Protein AF-A0A967WJE3-F1 (afdb_monomer_lite)

Structure (mmCIF, N/CA/C/O backbone):
data_AF-A0A967WJE3-F1
#
_entry.id   AF-A0A967WJE3-F1
#
loop_
_atom_site.group_PDB
_atom_site.id
_atom_site.type_symbol
_atom_site.label_atom_id
_atom_site.label_alt_id
_atom_site.label_comp_id
_atom_site.label_asym_id
_atom_site.label_entity_id
_atom_site.label_seq_id
_atom_site.pdbx_PDB_ins_code
_atom_site.Cartn_x
_atom_site.Cartn_y
_atom_site.Cartn_z
_atom_site.occupancy
_atom_site.B_iso_or_equiv
_atom_site.auth_seq_id
_atom_site.auth_comp_id
_atom_site.auth_asym_id
_atom_site.auth_atom_id
_atom_site.pdbx_PDB_model_num
ATOM 1 N N . MET A 1 1 ? 48.593 51.797 -13.534 1.00 49.19 1 MET A N 1
ATOM 2 C CA . MET A 1 1 ? 48.641 50.473 -12.882 1.00 49.19 1 MET A CA 1
ATOM 3 C C . MET A 1 1 ? 47.255 50.219 -12.310 1.00 49.19 1 MET A C 1
ATOM 5 O O . MET A 1 1 ? 46.959 50.656 -11.211 1.00 49.19 1 MET A O 1
ATOM 9 N N . THR A 1 2 ? 46.359 49.669 -13.124 1.00 51.50 2 THR A N 1
ATOM 10 C CA . THR A 1 2 ? 44.974 49.356 -12.745 1.00 51.50 2 THR A CA 1
ATOM 11 C C . THR A 1 2 ? 44.708 47.962 -13.275 1.00 51.50 2 THR A C 1
ATOM 13 O O . THR A 1 2 ? 44.407 47.787 -14.455 1.00 51.50 2 THR A O 1
ATOM 16 N N . GLU A 1 3 ? 44.942 46.964 -12.430 1.00 57.75 3 GLU A N 1
ATOM 17 C CA . GLU A 1 3 ? 44.555 45.593 -12.730 1.00 57.75 3 GLU A CA 1
ATOM 18 C C . GLU A 1 3 ? 43.029 45.535 -12.759 1.00 57.75 3 GLU A C 1
ATOM 20 O O . GLU A 1 3 ? 42.356 45.614 -11.733 1.00 57.75 3 GLU A O 1
ATOM 25 N N . VAL A 1 4 ? 42.481 45.449 -13.969 1.00 62.81 4 VAL A N 1
ATOM 26 C CA . VAL A 1 4 ? 41.087 45.078 -14.184 1.00 62.81 4 VAL A CA 1
ATOM 27 C C . VAL A 1 4 ? 40.991 43.603 -13.812 1.00 62.81 4 VAL A C 1
ATOM 29 O O . VAL A 1 4 ? 41.386 42.722 -14.575 1.00 62.81 4 VAL A O 1
ATOM 32 N N . THR A 1 5 ? 40.533 43.327 -12.597 1.00 64.38 5 THR A N 1
ATOM 33 C CA . THR A 1 5 ? 40.246 41.971 -12.139 1.00 64.38 5 THR A CA 1
ATOM 34 C C . THR A 1 5 ? 39.017 41.464 -12.884 1.00 64.38 5 THR A C 1
ATOM 36 O O . THR A 1 5 ? 37.873 41.769 -12.561 1.00 64.38 5 THR A O 1
ATOM 39 N N . THR A 1 6 ? 39.269 40.699 -13.942 1.00 65.50 6 THR A N 1
ATOM 40 C CA . THR A 1 6 ? 38.251 39.922 -14.652 1.00 65.50 6 THR A CA 1
ATOM 41 C C . THR A 1 6 ? 37.527 39.033 -13.633 1.00 65.50 6 THR A C 1
ATOM 43 O O . THR A 1 6 ? 38.197 38.227 -12.975 1.00 65.50 6 THR A O 1
ATOM 46 N N . PRO A 1 7 ? 36.199 39.141 -13.446 1.00 59.75 7 PRO A N 1
ATOM 47 C CA . PRO A 1 7 ? 35.504 38.238 -12.545 1.00 59.75 7 PRO A CA 1
ATOM 48 C C . PRO A 1 7 ? 35.610 36.824 -13.118 1.00 59.75 7 PRO A C 1
ATOM 50 O O . PRO A 1 7 ? 35.147 36.561 -14.228 1.00 59.75 7 PRO A O 1
ATOM 53 N N . LYS A 1 8 ? 36.242 35.910 -12.372 1.00 62.03 8 LYS A N 1
ATOM 54 C CA . LYS A 1 8 ? 36.195 34.480 -12.679 1.00 62.03 8 LYS A CA 1
ATOM 55 C C . LYS A 1 8 ? 34.735 34.045 -12.634 1.00 62.03 8 LYS A C 1
ATOM 57 O O . LYS A 1 8 ? 34.145 33.940 -11.561 1.00 62.03 8 LYS A O 1
ATOM 62 N N . THR A 1 9 ? 34.155 33.839 -13.810 1.00 64.25 9 THR A N 1
ATOM 63 C CA . THR A 1 9 ? 32.855 33.204 -13.980 1.00 64.25 9 THR A CA 1
ATOM 64 C C . THR A 1 9 ? 32.887 31.879 -13.230 1.00 64.25 9 THR A C 1
ATOM 66 O O . THR A 1 9 ? 33.764 31.050 -13.453 1.00 64.25 9 THR A O 1
ATOM 69 N N . VAL A 1 10 ? 31.983 31.718 -12.271 1.00 63.19 10 VAL A N 1
ATOM 70 C CA . VAL A 1 10 ? 31.898 30.526 -11.432 1.00 63.19 10 VAL A CA 1
ATOM 71 C C . VAL A 1 10 ? 31.459 29.364 -12.331 1.00 63.19 10 VAL A C 1
ATOM 73 O O . VAL A 1 10 ? 30.276 29.219 -12.626 1.00 63.19 10 VAL A O 1
ATOM 76 N N . GLU A 1 11 ? 32.408 28.557 -12.812 1.00 60.62 11 GLU A N 1
ATOM 77 C CA . GLU A 1 11 ? 32.197 27.376 -13.675 1.00 60.62 11 GLU A CA 1
ATOM 78 C C . GLU A 1 11 ? 31.539 26.195 -12.926 1.00 60.62 11 GLU A C 1
ATOM 80 O O . GLU A 1 11 ? 31.943 25.042 -13.052 1.00 60.62 11 GLU A O 1
ATOM 85 N N . GLY A 1 12 ? 30.545 26.463 -12.080 1.00 63.06 12 GLY A N 1
ATOM 86 C CA . GLY A 1 12 ? 30.134 25.525 -11.033 1.00 63.06 12 GLY A CA 1
ATOM 87 C C . GLY A 1 12 ? 28.702 25.013 -11.081 1.00 63.06 12 GLY A C 1
ATOM 88 O O . GLY A 1 12 ? 28.371 24.145 -10.282 1.00 63.06 12 GLY A O 1
ATOM 89 N N . VAL A 1 13 ? 27.829 25.517 -11.957 1.00 64.38 13 VAL A N 1
ATOM 90 C CA . VAL A 1 13 ? 26.420 25.081 -11.975 1.00 64.38 13 VAL A CA 1
ATOM 91 C C . VAL A 1 13 ? 25.920 24.974 -13.410 1.00 64.38 13 VAL A C 1
ATOM 93 O O . VAL A 1 13 ? 25.115 25.774 -13.877 1.00 64.38 13 VAL A O 1
ATOM 96 N N . SER A 1 14 ? 26.399 23.964 -14.138 1.00 65.31 14 SER A N 1
ATOM 97 C CA . SER A 1 14 ? 25.644 23.498 -15.302 1.00 65.31 14 SER A CA 1
ATOM 98 C C . SER A 1 14 ? 24.462 22.664 -14.787 1.00 65.31 14 SER A C 1
ATOM 100 O O . SER A 1 14 ? 24.678 21.683 -14.068 1.00 65.31 14 SER A O 1
ATOM 102 N N . PRO A 1 15 ? 23.198 23.021 -15.086 1.00 59.50 15 PRO A N 1
ATOM 103 C CA . PRO A 1 15 ? 22.064 22.190 -14.716 1.00 59.50 15 PRO A CA 1
ATOM 104 C C . PRO A 1 15 ? 22.140 20.886 -15.516 1.00 59.50 15 PRO A C 1
ATOM 106 O O . PRO A 1 15 ? 21.753 20.802 -16.680 1.00 59.50 15 PRO A O 1
ATOM 109 N N . HIS A 1 16 ? 22.636 19.835 -14.869 1.00 61.19 16 HIS A N 1
ATOM 110 C CA . HIS A 1 16 ? 22.778 18.490 -15.431 1.00 61.19 16 HIS A CA 1
ATOM 111 C C . HIS A 1 16 ? 21.438 17.810 -15.782 1.00 61.19 16 HIS A C 1
ATOM 113 O O . HIS A 1 16 ? 21.422 16.696 -16.307 1.00 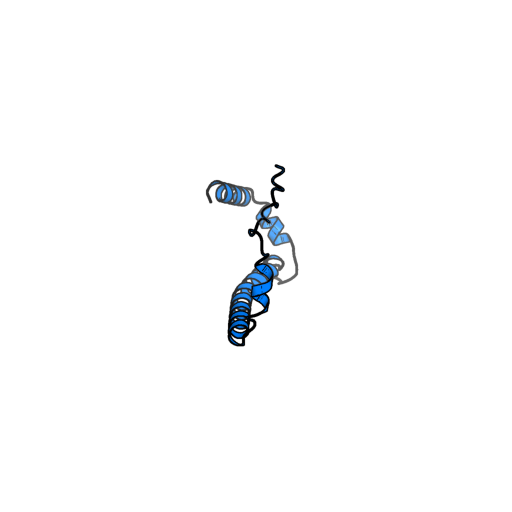61.19 16 HIS A O 1
ATOM 119 N N . TRP A 1 17 ? 20.320 18.493 -15.522 1.00 59.59 17 TRP A N 1
ATOM 120 C CA . TRP A 1 17 ? 18.944 18.074 -15.783 1.00 59.59 17 TRP A CA 1
ATOM 121 C C . TRP A 1 17 ? 18.672 17.783 -17.269 1.00 59.59 17 TRP A C 1
ATOM 123 O O . TRP A 1 17 ? 17.898 16.886 -17.591 1.00 59.59 17 TRP A O 1
ATOM 133 N N . GLY A 1 18 ? 19.352 18.481 -18.188 1.00 60.09 18 GLY A N 1
ATOM 134 C CA . GLY A 1 18 ? 19.106 18.363 -19.632 1.00 60.09 18 GLY A CA 1
ATOM 135 C C . GLY A 1 18 ? 19.746 17.151 -20.323 1.00 60.09 18 GLY A C 1
ATOM 136 O O . GLY A 1 18 ? 19.373 16.827 -21.448 1.00 60.09 18 GLY A O 1
ATOM 137 N N . ARG A 1 19 ? 20.704 16.456 -19.685 1.00 58.81 19 ARG A N 1
ATOM 138 C CA . ARG A 1 19 ? 21.369 15.291 -20.309 1.00 58.81 19 ARG A CA 1
ATOM 139 C C . ARG A 1 19 ? 20.563 13.996 -20.216 1.00 58.81 19 ARG A C 1
ATOM 141 O O . ARG A 1 19 ? 20.776 13.117 -21.042 1.00 58.81 19 ARG A O 1
ATOM 148 N N . TRP A 1 20 ? 19.626 13.891 -19.272 1.00 57.56 20 TRP A N 1
ATOM 149 C CA . TRP A 1 20 ? 18.804 12.687 -19.092 1.00 57.56 20 TRP A CA 1
ATOM 150 C C . TRP A 1 20 ? 17.871 12.425 -20.287 1.00 57.56 20 TRP A C 1
ATOM 152 O O . TRP A 1 20 ? 17.657 11.281 -20.671 1.00 57.56 20 TRP A O 1
ATOM 162 N N . TRP A 1 21 ? 17.396 13.483 -20.951 1.00 57.34 21 TRP A N 1
ATOM 163 C CA . TRP A 1 21 ? 16.451 13.380 -22.069 1.00 57.34 21 TRP A CA 1
ATOM 164 C C . TRP A 1 21 ? 17.103 12.954 -23.391 1.00 57.34 21 TRP A C 1
ATOM 166 O O . TRP A 1 21 ? 16.401 12.556 -24.316 1.00 57.34 21 TRP A O 1
ATOM 176 N N . ARG A 1 22 ? 18.438 13.025 -23.502 1.00 64.00 22 ARG A N 1
ATOM 177 C CA . ARG A 1 22 ? 19.150 12.749 -24.760 1.00 64.00 22 ARG A CA 1
ATOM 178 C C . ARG A 1 22 ? 19.505 11.270 -24.963 1.00 64.00 22 ARG A C 1
ATOM 180 O O . ARG A 1 22 ? 19.852 10.899 -26.075 1.00 64.00 22 ARG A O 1
ATOM 187 N N . ASN A 1 23 ? 19.345 10.436 -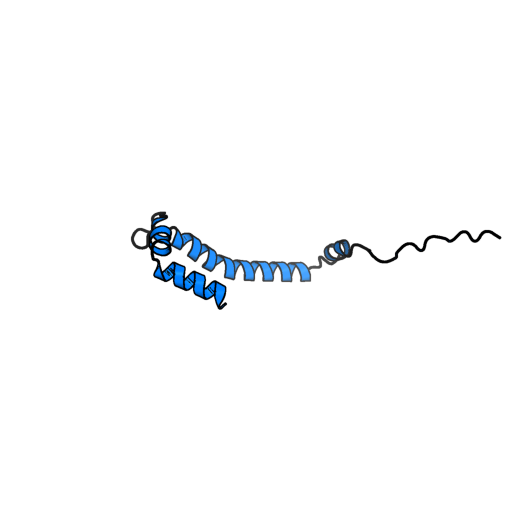23.932 1.00 62.31 23 ASN A N 1
ATOM 188 C CA . ASN A 1 23 ? 19.656 9.000 -23.963 1.00 62.31 23 ASN A CA 1
ATOM 189 C C . ASN A 1 23 ? 18.378 8.137 -23.961 1.00 62.31 23 ASN A C 1
ATOM 191 O O . ASN A 1 23 ? 18.335 7.053 -23.369 1.00 62.31 23 ASN A O 1
ATOM 195 N N . PHE A 1 24 ? 17.299 8.633 -24.573 1.00 65.44 24 PHE A N 1
ATOM 196 C CA . PHE A 1 24 ? 16.070 7.866 -24.802 1.00 65.44 24 PHE A CA 1
ATOM 197 C C . PHE A 1 24 ? 16.292 6.819 -25.911 1.00 65.44 24 PHE A C 1
ATOM 199 O O . PHE A 1 24 ? 15.683 6.849 -26.976 1.00 65.44 24 PHE A O 1
ATOM 206 N N . ASP A 1 25 ? 17.206 5.886 -25.657 1.00 77.75 25 ASP A N 1
ATOM 207 C CA . ASP A 1 25 ? 17.466 4.735 -26.510 1.00 77.75 25 ASP A CA 1
ATOM 208 C C . ASP A 1 25 ? 16.403 3.646 -26.292 1.00 77.75 25 ASP A C 1
ATOM 210 O O . ASP A 1 25 ? 15.683 3.630 -25.288 1.00 77.75 25 ASP A O 1
ATOM 214 N N . ARG A 1 26 ? 16.329 2.671 -27.210 1.00 81.88 26 ARG A N 1
ATOM 215 C CA . ARG A 1 26 ? 15.402 1.522 -27.105 1.00 81.88 26 ARG A CA 1
ATOM 216 C C . ARG A 1 26 ? 15.522 0.784 -25.768 1.00 81.88 26 ARG A C 1
ATOM 218 O O . ARG A 1 26 ? 14.521 0.325 -25.230 1.00 81.88 26 ARG A O 1
ATOM 225 N N . THR A 1 27 ? 16.727 0.711 -25.212 1.00 90.06 27 THR A N 1
ATOM 226 C CA . THR A 1 27 ? 16.987 0.102 -23.903 1.00 90.06 27 THR A CA 1
ATOM 227 C C . THR A 1 27 ? 16.261 0.838 -22.775 1.00 90.06 27 THR A C 1
ATOM 229 O O . THR A 1 27 ? 15.657 0.195 -21.920 1.00 90.06 27 THR A O 1
ATOM 232 N N . SER A 1 28 ? 16.235 2.174 -22.797 1.00 87.00 28 SER A N 1
ATOM 233 C CA . SER A 1 28 ? 15.532 2.994 -21.800 1.00 87.00 28 SER A CA 1
ATOM 234 C C . SER A 1 28 ? 14.019 2.744 -21.822 1.00 87.00 28 SER A C 1
ATOM 236 O O . SER A 1 28 ? 13.393 2.673 -20.766 1.00 87.00 28 SER A O 1
ATOM 238 N N . LEU A 1 29 ? 13.433 2.525 -23.006 1.00 91.06 29 LEU A N 1
ATOM 239 C CA . LEU A 1 29 ? 12.019 2.145 -23.142 1.00 91.06 29 LEU A CA 1
ATOM 240 C C . LEU A 1 29 ? 11.727 0.762 -22.553 1.00 91.06 29 LEU A C 1
ATOM 242 O O . LEU A 1 29 ? 10.700 0.586 -21.903 1.00 91.06 29 LEU A O 1
ATOM 246 N N . ILE A 1 30 ? 12.630 -0.206 -22.743 1.00 93.88 30 ILE A N 1
ATOM 247 C CA . ILE A 1 30 ? 12.494 -1.543 -22.147 1.00 93.88 30 ILE A CA 1
ATOM 248 C C . ILE A 1 30 ? 12.521 -1.442 -20.619 1.00 93.88 30 ILE A C 1
ATOM 250 O O . ILE A 1 30 ? 11.654 -2.010 -19.963 1.00 93.88 30 ILE A O 1
ATOM 254 N N . PHE A 1 31 ? 13.452 -0.677 -20.040 1.00 94.38 31 PHE A N 1
ATOM 255 C CA . PHE A 1 31 ? 13.485 -0.456 -18.591 1.00 94.38 31 PHE A CA 1
ATOM 256 C C . PHE A 1 31 ? 12.225 0.238 -18.078 1.00 94.38 31 PHE A C 1
ATOM 258 O O . PHE A 1 31 ? 11.684 -0.181 -17.059 1.00 94.38 31 PHE A O 1
ATOM 265 N N . LEU A 1 32 ? 11.723 1.253 -18.787 1.00 95.19 32 LEU A N 1
ATOM 266 C CA . LEU A 1 32 ? 10.475 1.923 -18.423 1.00 95.19 32 LEU A CA 1
ATOM 267 C C . LEU A 1 32 ? 9.299 0.940 -18.443 1.00 95.19 32 LEU A C 1
ATOM 269 O O . LEU A 1 32 ? 8.517 0.911 -17.497 1.00 95.19 32 LEU A O 1
ATOM 273 N N . LEU A 1 33 ? 9.211 0.088 -19.466 1.00 96.81 33 LEU A N 1
ATOM 274 C CA . LEU A 1 33 ? 8.191 -0.954 -19.558 1.00 96.81 33 LEU A CA 1
ATOM 275 C C . LEU A 1 33 ? 8.306 -1.970 -18.413 1.00 96.81 33 LEU A C 1
ATOM 277 O O . LEU A 1 33 ? 7.299 -2.300 -17.793 1.00 96.81 33 LEU A O 1
ATOM 281 N N . VAL A 1 34 ? 9.518 -2.418 -18.077 1.00 97.75 34 VAL A N 1
ATOM 282 C CA . VAL A 1 34 ? 9.750 -3.313 -16.931 1.00 97.75 34 VAL A CA 1
ATOM 283 C C . VAL A 1 34 ? 9.332 -2.639 -15.623 1.00 97.75 34 VAL A C 1
ATOM 285 O O . VAL A 1 34 ? 8.597 -3.240 -14.846 1.00 97.75 34 VAL A O 1
ATOM 288 N N . ILE A 1 35 ? 9.730 -1.386 -15.391 1.00 97.56 35 ILE A N 1
ATOM 289 C CA . ILE A 1 35 ? 9.321 -0.608 -14.212 1.00 97.56 35 ILE A CA 1
ATOM 290 C C . ILE A 1 35 ? 7.798 -0.484 -14.154 1.00 97.56 35 ILE A C 1
ATOM 292 O O . ILE A 1 35 ? 7.215 -0.693 -13.095 1.00 97.56 35 ILE A O 1
ATOM 296 N N . ALA A 1 36 ? 7.143 -0.187 -15.277 1.00 97.94 36 ALA A N 1
ATOM 297 C CA . ALA A 1 36 ? 5.692 -0.070 -15.346 1.00 97.94 36 ALA A CA 1
ATOM 298 C C . ALA A 1 36 ? 4.994 -1.397 -15.018 1.00 97.94 36 ALA A C 1
ATOM 300 O O . ALA A 1 36 ? 4.028 -1.400 -14.259 1.00 97.94 36 ALA A O 1
ATOM 301 N N . ILE A 1 37 ? 5.502 -2.527 -15.522 1.00 98.25 37 ILE A N 1
ATOM 302 C CA . ILE A 1 37 ? 4.985 -3.863 -15.192 1.00 98.25 37 ILE A CA 1
ATOM 303 C C . ILE A 1 37 ? 5.170 -4.156 -13.703 1.00 98.25 37 ILE A C 1
ATOM 305 O O . ILE A 1 37 ? 4.219 -4.561 -13.039 1.00 98.25 37 ILE A O 1
ATOM 309 N N . LEU A 1 38 ? 6.367 -3.927 -13.159 1.00 98.31 38 LEU A N 1
ATOM 310 C CA . LEU A 1 38 ? 6.641 -4.140 -11.736 1.00 98.31 38 LEU A CA 1
ATOM 311 C C . LEU A 1 38 ? 5.735 -3.270 -10.861 1.00 98.31 38 LEU A C 1
ATOM 313 O O . LEU A 1 38 ? 5.138 -3.754 -9.903 1.00 98.31 38 LEU A O 1
ATOM 317 N N . MET A 1 39 ? 5.579 -2.000 -11.225 1.00 98.31 39 MET A N 1
ATOM 318 C CA . MET A 1 39 ? 4.694 -1.074 -10.536 1.00 98.31 39 MET A CA 1
ATOM 319 C C . MET A 1 39 ? 3.239 -1.542 -10.619 1.00 98.31 39 MET A C 1
ATOM 321 O O . MET A 1 39 ? 2.557 -1.563 -9.601 1.00 98.31 39 MET A O 1
ATOM 325 N N . PHE A 1 40 ? 2.771 -1.982 -11.787 1.00 98.06 40 PHE A N 1
ATOM 326 C CA . PHE A 1 40 ? 1.428 -2.535 -11.953 1.00 98.06 40 PHE A CA 1
ATOM 327 C C . PHE A 1 40 ? 1.200 -3.757 -11.055 1.00 98.06 40 PHE A C 1
ATOM 329 O O . PHE A 1 40 ? 0.174 -3.834 -10.379 1.00 98.06 40 PHE A O 1
ATOM 336 N N . LEU A 1 41 ? 2.169 -4.674 -10.991 1.00 97.75 41 LEU A N 1
ATOM 337 C CA . LEU A 1 41 ? 2.092 -5.865 -10.144 1.00 97.75 41 LEU A CA 1
ATOM 338 C C . LEU A 1 41 ? 1.995 -5.530 -8.655 1.00 97.75 41 LEU A C 1
ATOM 340 O O . LEU A 1 41 ? 1.313 -6.243 -7.927 1.00 97.75 41 LEU A O 1
ATOM 344 N N . VAL A 1 42 ? 2.648 -4.459 -8.199 1.00 97.56 42 VAL A N 1
ATOM 345 C CA . VAL A 1 42 ? 2.595 -4.018 -6.796 1.00 97.56 42 VAL A CA 1
ATOM 346 C C . VAL A 1 42 ? 1.339 -3.197 -6.512 1.00 97.56 42 VAL A C 1
ATOM 348 O O . VAL A 1 42 ? 0.682 -3.395 -5.493 1.00 97.56 42 VAL A O 1
ATOM 351 N N . ILE A 1 43 ? 0.967 -2.287 -7.412 1.00 97.75 43 ILE A N 1
ATOM 352 C CA . ILE A 1 43 ? -0.199 -1.419 -7.233 1.00 97.75 43 ILE A CA 1
ATOM 353 C C . ILE A 1 43 ? -1.494 -2.226 -7.282 1.00 97.75 43 ILE A C 1
ATOM 355 O O . ILE A 1 43 ? -2.405 -1.920 -6.525 1.00 97.75 43 ILE A O 1
ATOM 359 N N . ASN A 1 44 ? -1.601 -3.261 -8.117 1.00 97.44 44 ASN A N 1
ATOM 360 C CA . ASN A 1 44 ? -2.826 -4.053 -8.245 1.00 97.44 44 ASN A CA 1
ATOM 361 C C . ASN A 1 44 ? -3.332 -4.646 -6.904 1.00 97.44 44 ASN A C 1
ATOM 363 O O . ASN A 1 44 ? -4.470 -4.350 -6.524 1.00 97.44 44 ASN A O 1
ATOM 367 N N . PRO A 1 45 ? -2.529 -5.405 -6.128 1.00 96.50 45 PRO A N 1
ATOM 368 C CA . PRO A 1 45 ? -2.964 -5.911 -4.829 1.00 96.50 45 PRO A CA 1
ATOM 369 C C . PRO A 1 45 ? -3.192 -4.789 -3.806 1.00 96.50 45 PRO A C 1
ATOM 371 O O . PRO A 1 45 ? -4.131 -4.885 -3.018 1.00 96.50 45 PRO A O 1
ATOM 374 N N . LEU A 1 46 ? -2.404 -3.707 -3.834 1.00 97.94 46 LEU A N 1
ATOM 375 C CA . LEU A 1 46 ? -2.612 -2.558 -2.941 1.00 97.94 46 LEU A CA 1
ATOM 376 C C . LEU A 1 46 ? -3.935 -1.839 -3.233 1.00 97.94 46 LEU A C 1
ATOM 378 O O . LEU A 1 46 ? -4.696 -1.549 -2.314 1.00 97.94 46 LEU A O 1
ATOM 382 N N . ALA A 1 47 ? -4.250 -1.610 -4.506 1.00 96.75 47 ALA A N 1
ATOM 383 C CA . ALA A 1 47 ? -5.516 -1.037 -4.939 1.00 96.75 47 ALA A CA 1
ATOM 384 C C . ALA A 1 47 ? -6.684 -1.930 -4.518 1.00 96.75 47 ALA A C 1
ATOM 386 O O . ALA A 1 47 ? -7.691 -1.430 -4.025 1.00 96.75 47 ALA A O 1
ATOM 387 N N . ARG A 1 48 ? -6.533 -3.256 -4.630 1.00 94.69 48 ARG A N 1
ATOM 388 C CA . ARG A 1 48 ? -7.539 -4.202 -4.141 1.00 94.69 48 ARG A CA 1
ATOM 389 C C . ARG A 1 48 ? -7.761 -4.082 -2.633 1.00 94.69 48 ARG A C 1
ATOM 391 O O . ARG A 1 48 ? -8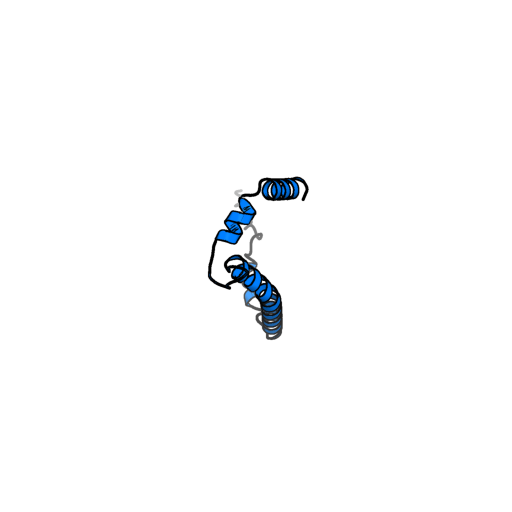.913 -4.090 -2.213 1.00 94.69 48 ARG A O 1
ATOM 398 N N . LEU A 1 49 ? -6.705 -3.935 -1.831 1.00 94.94 49 LEU A N 1
ATOM 399 C CA . LEU A 1 49 ? -6.836 -3.713 -0.384 1.00 94.94 49 LEU A CA 1
ATOM 400 C C . LEU A 1 49 ? -7.574 -2.410 -0.069 1.00 94.94 49 LEU A C 1
ATOM 402 O O . LEU A 1 49 ? -8.455 -2.414 0.785 1.00 94.94 49 LEU A O 1
ATOM 406 N N . ILE A 1 50 ? -7.256 -1.328 -0.785 1.00 94.56 50 ILE A N 1
ATOM 407 C CA . ILE A 1 50 ? -7.943 -0.040 -0.633 1.00 94.56 50 ILE A CA 1
ATOM 408 C C . ILE A 1 50 ? -9.422 -0.180 -1.003 1.00 94.56 50 ILE A C 1
ATOM 410 O O . ILE A 1 50 ? -10.288 0.284 -0.276 1.00 94.56 50 ILE A O 1
ATOM 414 N N . ILE A 1 51 ? -9.749 -0.843 -2.111 1.00 94.06 51 ILE A N 1
ATOM 415 C CA . ILE A 1 51 ? -11.147 -1.044 -2.513 1.00 94.06 51 ILE A CA 1
ATOM 416 C C . ILE A 1 51 ? -11.898 -1.848 -1.445 1.00 94.06 51 ILE A C 1
ATOM 418 O O . ILE A 1 51 ? -12.981 -1.446 -1.026 1.00 94.06 51 ILE A O 1
ATOM 422 N N . VAL A 1 52 ? -11.307 -2.945 -0.965 1.00 93.38 52 VAL A N 1
ATOM 423 C CA . VAL A 1 52 ? -11.920 -3.808 0.053 1.00 93.38 52 VAL A CA 1
ATOM 424 C C . VAL A 1 52 ? -12.068 -3.092 1.398 1.00 93.38 52 VAL A C 1
ATOM 426 O O . VAL A 1 52 ? -13.046 -3.336 2.098 1.00 93.38 52 VAL A O 1
ATOM 429 N N . SER A 1 53 ? -11.178 -2.165 1.772 1.00 91.06 53 SER A N 1
ATOM 430 C CA . SER A 1 53 ? -11.346 -1.407 3.022 1.00 91.06 53 SER A CA 1
ATOM 431 C C . SER A 1 53 ? -12.586 -0.508 3.009 1.00 91.06 53 SER A C 1
ATOM 433 O O . SER A 1 53 ? -13.165 -0.257 4.069 1.00 91.06 53 SER A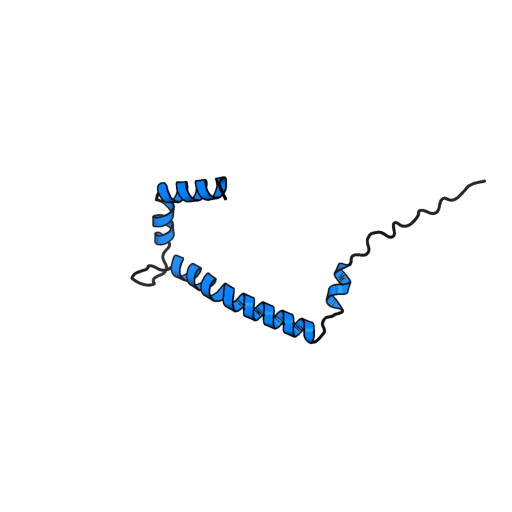 O 1
ATOM 435 N N . PHE A 1 54 ? -13.037 -0.095 1.821 1.00 95.12 54 PHE A N 1
ATOM 436 C CA . PHE A 1 54 ? -14.300 0.612 1.606 1.00 95.12 54 PHE A CA 1
ATOM 437 C C . PHE A 1 54 ? -15.495 -0.310 1.345 1.00 95.12 54 PHE A C 1
ATOM 439 O O . PHE A 1 54 ? -16.574 0.195 1.062 1.00 95.12 54 PHE A O 1
ATOM 446 N N . GLN A 1 55 ? -15.348 -1.631 1.398 1.00 94.81 55 GLN A N 1
ATOM 447 C CA . GLN A 1 55 ? -16.445 -2.571 1.166 1.00 94.81 55 GLN A CA 1
ATOM 448 C C . GLN A 1 55 ? -16.837 -3.277 2.459 1.00 94.81 55 GLN A C 1
ATOM 450 O O . GLN A 1 55 ? -15.996 -3.683 3.259 1.00 94.81 55 GLN A O 1
ATOM 455 N N . ASP A 1 56 ? -18.136 -3.427 2.674 1.00 90.75 56 ASP A N 1
ATOM 456 C CA . ASP A 1 56 ? -18.661 -4.249 3.750 1.00 90.75 56 ASP A CA 1
ATOM 457 C C . ASP A 1 56 ? -18.277 -5.715 3.507 1.00 90.75 56 ASP A C 1
ATOM 459 O O . ASP A 1 56 ? -18.389 -6.215 2.387 1.00 90.75 56 ASP A O 1
ATOM 463 N N . SER A 1 57 ? -17.782 -6.392 4.544 1.00 84.69 57 SER A N 1
ATOM 464 C CA . SER A 1 57 ? -17.183 -7.728 4.420 1.00 84.69 57 SER A CA 1
ATOM 465 C C . SER A 1 57 ? -18.184 -8.794 3.979 1.00 84.69 57 SER A C 1
ATOM 467 O O . SER A 1 57 ? -17.796 -9.750 3.311 1.00 84.69 57 SER A O 1
ATOM 469 N N . ASP A 1 58 ? -19.453 -8.612 4.346 1.00 86.38 58 ASP A N 1
ATOM 470 C CA . ASP A 1 58 ? -20.511 -9.592 4.122 1.00 86.38 58 ASP A CA 1
ATOM 471 C C . ASP A 1 58 ? -21.272 -9.304 2.822 1.00 86.38 58 ASP A C 1
ATOM 473 O O . ASP A 1 58 ? -21.635 -10.221 2.087 1.00 86.38 58 ASP A O 1
ATOM 477 N N . SER A 1 59 ? -21.505 -8.024 2.516 1.00 88.25 59 SER A N 1
ATOM 478 C CA . SER A 1 59 ? -22.347 -7.605 1.386 1.00 88.25 59 SER A CA 1
ATOM 479 C C . SER A 1 59 ? -21.583 -7.044 0.182 1.00 88.25 59 SER A C 1
ATOM 481 O O . SER A 1 59 ? -22.160 -6.916 -0.897 1.00 88.25 59 SER A O 1
ATOM 483 N N . GLY A 1 60 ? -20.303 -6.684 0.331 1.00 86.81 60 GLY A N 1
ATOM 484 C CA . GLY A 1 60 ? -19.499 -6.046 -0.721 1.00 86.81 60 GLY A CA 1
ATOM 485 C C . GLY A 1 60 ? -19.919 -4.608 -1.060 1.00 86.81 60 GLY A C 1
ATOM 486 O O . GLY A 1 60 ? -19.375 -4.005 -1.987 1.00 86.81 60 GLY A O 1
ATOM 487 N N . VAL A 1 61 ? -20.884 -4.046 -0.326 1.00 92.31 61 VAL A N 1
ATOM 488 C CA . VAL A 1 61 ? -21.415 -2.693 -0.539 1.00 92.31 61 VAL A CA 1
ATOM 489 C C . VAL A 1 61 ? -20.429 -1.651 -0.019 1.00 92.31 61 VAL A C 1
ATOM 491 O O . VAL A 1 61 ? -19.763 -1.866 0.992 1.00 92.31 61 VAL A O 1
ATOM 494 N N . PHE A 1 62 ? -20.351 -0.496 -0.686 1.00 93.94 62 PHE A N 1
ATOM 495 C CA . PHE A 1 62 ? -19.520 0.614 -0.225 1.00 93.94 62 PHE A CA 1
ATOM 496 C C . PHE A 1 62 ? -19.913 1.067 1.194 1.00 93.94 62 PHE A C 1
ATOM 498 O O . PHE A 1 62 ? -21.076 1.362 1.466 1.00 93.94 62 PHE A O 1
ATOM 505 N N . THR A 1 63 ? -18.937 1.158 2.095 1.00 93.69 63 THR A N 1
ATOM 506 C CA . THR A 1 63 ? -19.116 1.548 3.492 1.00 93.69 63 THR A CA 1
ATOM 507 C C . THR A 1 63 ? -17.857 2.194 4.064 1.00 93.69 63 THR A C 1
ATOM 509 O O . THR A 1 63 ? -16.729 1.868 3.701 1.00 93.69 63 THR A O 1
ATOM 512 N N . LEU A 1 64 ? -18.052 3.084 5.037 1.00 92.38 64 LEU A N 1
ATOM 513 C CA . LEU A 1 64 ? -16.980 3.657 5.858 1.00 92.38 64 LEU A CA 1
ATOM 514 C C . LEU A 1 64 ? -16.947 3.063 7.274 1.00 92.38 64 LEU A C 1
ATOM 516 O O . LEU A 1 64 ? -16.069 3.395 8.072 1.00 92.38 64 LEU A O 1
ATOM 520 N N . LEU A 1 65 ? -17.881 2.161 7.600 1.00 90.31 65 LEU A N 1
ATOM 521 C CA . LEU A 1 65 ? -18.001 1.583 8.940 1.00 90.31 65 LEU A CA 1
ATOM 522 C C . LEU A 1 65 ? -16.771 0.768 9.349 1.00 90.31 65 LEU A C 1
ATOM 524 O O . LEU A 1 65 ? -16.466 0.703 10.537 1.00 90.31 65 LEU A O 1
ATOM 528 N N . ASN A 1 66 ? -16.035 0.194 8.395 1.00 89.25 66 ASN A N 1
ATOM 529 C CA . ASN A 1 66 ? -14.787 -0.522 8.670 1.00 89.25 66 ASN A CA 1
ATOM 530 C C . ASN A 1 66 ? -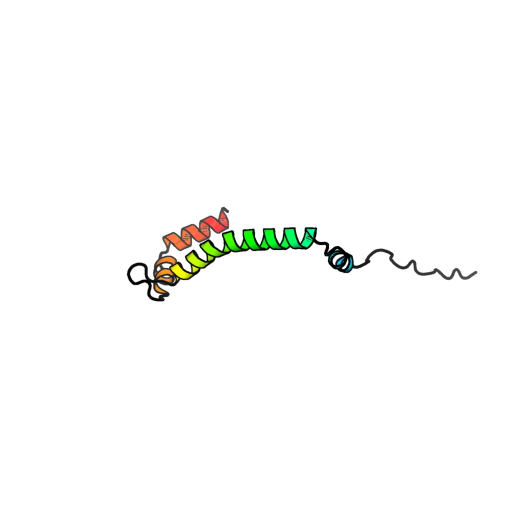13.738 0.385 9.324 1.00 89.25 66 ASN A C 1
ATOM 532 O O . ASN A 1 66 ? -13.087 -0.009 10.295 1.00 89.25 66 ASN A O 1
ATOM 536 N N . TYR A 1 67 ? -13.615 1.621 8.837 1.00 90.19 67 TYR A N 1
ATOM 537 C CA . TYR A 1 67 ? -12.698 2.608 9.397 1.00 90.19 67 TYR A CA 1
ATOM 538 C C . TYR A 1 67 ? -13.146 3.051 10.782 1.00 90.19 67 TYR A C 1
ATOM 540 O O . TYR A 1 67 ? -12.340 3.051 11.707 1.00 90.19 67 TYR A O 1
ATOM 548 N N . VAL A 1 68 ? -14.438 3.348 10.953 1.00 89.00 68 VAL A N 1
ATOM 549 C CA . VAL A 1 68 ? -14.990 3.736 12.258 1.00 89.00 68 VAL A CA 1
ATOM 550 C C . VAL A 1 68 ? -14.759 2.632 13.291 1.00 89.00 68 VAL A C 1
ATOM 552 O O . VAL A 1 68 ? -14.203 2.909 14.346 1.00 89.00 68 VAL A O 1
ATOM 555 N N . LYS A 1 69 ? -15.096 1.374 12.976 1.00 86.62 69 LYS A N 1
ATOM 556 C CA . LYS A 1 69 ? -14.899 0.226 13.882 1.00 86.62 69 LYS A CA 1
ATOM 557 C C . LYS A 1 69 ? -13.430 0.005 14.260 1.00 86.62 69 LYS A C 1
ATOM 559 O O . LYS A 1 69 ? -13.148 -0.441 15.374 1.00 86.62 69 LYS A O 1
ATOM 564 N N . SER A 1 70 ? -12.513 0.266 13.331 1.00 85.38 70 SER A N 1
ATOM 565 C CA . SER A 1 70 ? -11.075 0.086 13.548 1.00 85.38 70 SER A CA 1
ATOM 566 C C . SER A 1 70 ? -10.499 1.233 14.379 1.00 85.38 70 SER A C 1
ATOM 568 O O . SER A 1 70 ? -9.859 1.001 15.399 1.00 85.38 70 SER A O 1
ATOM 570 N N . TYR A 1 71 ? -10.782 2.482 14.016 1.00 87.38 71 TYR A N 1
ATOM 571 C CA . TYR A 1 71 ? -10.241 3.646 14.719 1.00 87.38 71 TYR A CA 1
ATOM 572 C C . TYR A 1 71 ? -10.967 3.980 16.030 1.00 87.38 71 TYR A C 1
ATOM 574 O O . TYR A 1 71 ? -10.423 4.719 16.842 1.00 87.38 71 TYR A O 1
ATOM 582 N N . SER A 1 72 ? -12.149 3.416 16.305 1.00 87.94 72 SER A N 1
ATOM 583 C CA . SER A 1 72 ? -12.850 3.622 17.582 1.00 87.94 72 SER A CA 1
ATOM 584 C C . SER A 1 72 ? -12.279 2.808 18.750 1.00 87.94 72 SER A C 1
ATOM 586 O O . SER A 1 72 ? -12.701 2.992 19.890 1.00 87.94 72 SER A O 1
ATOM 588 N N . ARG A 1 73 ? -11.363 1.863 18.502 1.00 88.94 73 ARG A N 1
ATOM 589 C CA . ARG A 1 73 ? -10.783 1.011 19.550 1.00 88.94 73 ARG A CA 1
ATOM 590 C C . ARG A 1 73 ? -9.480 1.612 20.067 1.00 88.94 73 ARG A C 1
ATOM 592 O O . ARG A 1 73 ? -8.467 1.584 19.370 1.00 88.94 73 ARG A O 1
ATOM 599 N N . ALA A 1 74 ? -9.492 2.045 21.330 1.00 87.25 74 ALA A N 1
ATOM 600 C CA . ALA A 1 74 ? -8.331 2.620 22.019 1.00 87.25 74 ALA A CA 1
ATOM 601 C C . ALA A 1 74 ? -7.064 1.759 21.874 1.00 87.25 74 ALA A C 1
ATOM 603 O O . ALA A 1 74 ? -6.012 2.267 21.505 1.00 87.25 74 ALA A O 1
ATOM 604 N N . ARG A 1 75 ? -7.189 0.432 22.016 1.00 90.00 75 ARG A N 1
ATOM 605 C CA . ARG A 1 75 ? -6.061 -0.504 21.879 1.00 90.00 75 ARG A CA 1
ATOM 606 C C . ARG A 1 75 ? -5.365 -0.456 20.510 1.00 90.00 75 ARG A C 1
ATOM 608 O O . ARG A 1 75 ? -4.162 -0.681 20.438 1.00 90.00 75 ARG A O 1
ATOM 615 N N . TYR A 1 76 ? -6.094 -0.204 19.421 1.00 89.75 76 TYR A N 1
ATOM 616 C CA . TYR A 1 76 ? -5.484 -0.105 18.090 1.00 89.75 76 TYR A CA 1
ATOM 617 C C . TYR A 1 76 ? -4.768 1.230 17.899 1.00 89.75 76 TYR A C 1
ATOM 619 O O . TYR A 1 76 ? -3.692 1.262 17.310 1.00 89.75 76 TYR A O 1
ATOM 627 N N . LEU A 1 77 ? -5.315 2.310 18.459 1.00 90.88 77 LEU A N 1
ATOM 628 C CA . LEU A 1 77 ? -4.657 3.616 18.471 1.00 90.88 77 LEU A CA 1
ATOM 629 C C . LEU A 1 77 ? -3.381 3.603 19.323 1.00 90.88 77 LEU A C 1
ATOM 631 O O . LEU A 1 77 ? -2.357 4.116 18.886 1.00 90.88 77 LEU A O 1
ATOM 635 N N . GLU A 1 78 ? -3.415 2.965 20.494 1.00 92.00 78 GLU A N 1
ATOM 636 C CA . GLU A 1 78 ? -2.235 2.776 21.346 1.00 92.00 78 GLU A CA 1
ATOM 637 C C . GLU A 1 78 ? -1.148 1.972 20.627 1.00 92.00 78 GLU A C 1
ATOM 639 O O . GLU A 1 78 ? 0.015 2.364 20.629 1.00 92.00 78 GLU A O 1
ATOM 644 N N . ALA A 1 79 ? -1.516 0.877 19.955 1.00 92.12 79 ALA A N 1
ATOM 645 C CA . ALA A 1 79 ? -0.568 0.083 19.179 1.00 92.12 79 ALA A CA 1
ATOM 646 C C . ALA A 1 79 ? 0.053 0.878 18.015 1.00 92.12 79 ALA A C 1
ATOM 648 O O . ALA A 1 79 ? 1.255 0.762 17.771 1.00 92.12 79 ALA A O 1
ATOM 649 N N . LEU A 1 80 ? -0.739 1.705 17.322 1.00 90.69 80 LEU A N 1
ATOM 650 C CA . LEU A 1 80 ? -0.246 2.604 16.273 1.00 90.69 80 LEU A CA 1
ATOM 651 C C . LEU A 1 80 ? 0.728 3.643 16.837 1.00 90.69 80 LEU A C 1
ATOM 653 O O . LEU A 1 80 ? 1.810 3.817 16.286 1.00 90.69 80 LEU A O 1
ATOM 657 N N . GLY A 1 81 ? 0.376 4.285 17.954 1.00 94.44 81 GLY A N 1
ATOM 658 C CA . GLY A 1 81 ? 1.244 5.244 18.636 1.00 94.44 81 GLY A CA 1
ATOM 659 C C . GLY A 1 81 ? 2.563 4.610 19.068 1.00 94.44 81 GLY A C 1
ATOM 660 O O . GLY A 1 81 ? 3.626 5.117 18.726 1.00 94.44 81 GLY A O 1
ATOM 661 N N . ASN A 1 82 ? 2.498 3.445 19.714 1.00 94.19 82 ASN A N 1
ATOM 662 C CA . ASN A 1 82 ? 3.683 2.694 20.119 1.00 94.19 82 ASN A CA 1
ATOM 663 C C . ASN A 1 82 ? 4.562 2.330 18.914 1.00 94.19 82 ASN A C 1
ATOM 665 O O . ASN A 1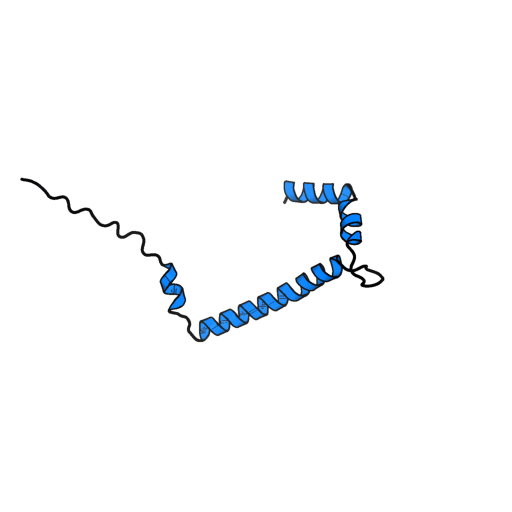 82 ? 5.780 2.455 18.989 1.00 94.19 82 ASN A O 1
ATOM 669 N N . SER A 1 83 ? 3.959 1.933 17.789 1.00 93.62 83 SER A N 1
ATOM 670 C CA . SER A 1 83 ? 4.699 1.621 16.558 1.00 93.62 83 SER A CA 1
ATOM 671 C C . SER A 1 83 ? 5.403 2.847 15.975 1.00 93.62 83 SER A C 1
ATOM 673 O O . SER A 1 83 ? 6.493 2.709 15.444 1.00 93.62 83 SER A O 1
ATOM 675 N N . LEU A 1 84 ? 4.821 4.044 16.094 1.00 93.81 84 LEU A N 1
ATOM 676 C CA . LEU A 1 84 ? 5.453 5.291 15.650 1.00 93.81 84 LEU A CA 1
ATOM 677 C C . LEU A 1 84 ? 6.581 5.750 16.579 1.00 93.81 84 LEU A C 1
ATOM 679 O O . LEU A 1 84 ? 7.512 6.403 16.126 1.00 93.81 84 LEU A O 1
ATOM 683 N N . THR A 1 85 ? 6.488 5.454 17.877 1.00 94.56 85 THR A N 1
ATOM 684 C CA . THR A 1 85 ? 7.531 5.825 18.845 1.00 94.56 85 THR A CA 1
ATOM 685 C C . THR A 1 85 ? 8.693 4.836 18.882 1.00 94.56 85 THR A C 1
ATOM 687 O O . THR A 1 85 ? 9.800 5.225 19.238 1.00 94.56 85 THR A O 1
ATOM 690 N N . LEU A 1 86 ? 8.431 3.557 18.587 1.00 91.88 86 LEU A N 1
ATOM 691 C CA . LEU A 1 86 ? 9.419 2.471 18.628 1.00 91.88 86 LEU A CA 1
ATOM 692 C C . LEU A 1 86 ? 9.993 2.110 17.250 1.00 91.88 86 LEU A C 1
ATOM 694 O O . LEU A 1 86 ? 11.057 1.495 17.207 1.00 91.88 86 LEU A O 1
ATOM 698 N N . GLY A 1 87 ? 9.258 2.397 16.172 1.00 75.38 87 GLY A N 1
ATOM 699 C CA . GLY A 1 87 ? 9.600 2.043 14.790 1.00 75.38 87 GLY A CA 1
ATOM 700 C C . GLY A 1 87 ? 10.547 3.011 14.102 1.00 75.38 87 GLY A C 1
ATOM 701 O O . GLY A 1 87 ? 10.640 4.180 14.534 1.00 75.38 87 GLY A O 1
#

Radius of gyration: 27.42 Å; chains: 1; bounding box: 71×60×49 Å

Sequence (87 aa):
MTEVTTPKTVEGVSPHWGRWWRNFDRTSLIFLLVIAILMFLVINPLARLIIVSFQDSDSGVFTLLNYVKSYSRARYLEALGNSLTLG

Foldseek 3Di:
DDPPPDPDDPPDDDPPVPVVVVPPDPVVVVVVVVVVVVCCVVVVVVVVVVQVCQADPPPRDGHPVSVVVQVVDPVNVVVVVCVVVVD

Secondary structure (DSSP, 8-state):
----------TT---GGGGGGGG--HHHHHHHHHHHHHHHHHHHHHHHHHHHHTB-TTT--B-SHHHHHHHT-HHHHHHHHHHHHH-

pLDDT: mean 83.48, std 14.74, range [49.19, 98.31]